Protein AF-A0A8T0DGK8-F1 (afdb_monomer_lite)

Structure (mmCIF, N/CA/C/O backbone):
data_AF-A0A8T0DGK8-F1
#
_entry.id   AF-A0A8T0DGK8-F1
#
loop_
_atom_site.group_PDB
_atom_site.id
_atom_site.type_symbol
_atom_site.label_atom_id
_atom_site.label_alt_id
_atom_site.label_comp_id
_atom_site.label_asym_id
_atom_site.label_entity_id
_atom_site.label_seq_id
_atom_site.pdbx_PDB_ins_code
_atom_site.Cartn_x
_atom_site.Cartn_y
_atom_sit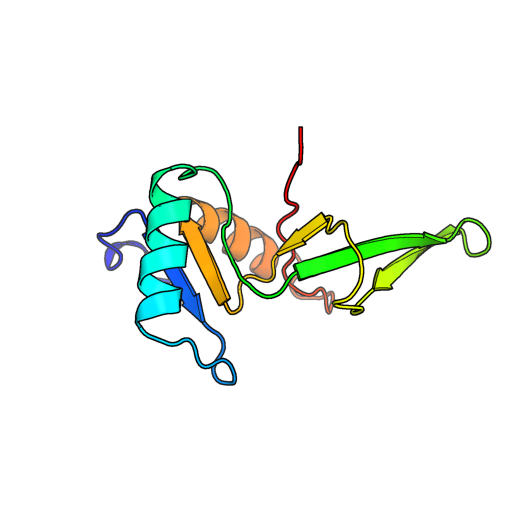e.Cartn_z
_atom_site.occupancy
_atom_site.B_iso_or_equiv
_atom_site.auth_seq_id
_atom_site.auth_comp_id
_atom_site.auth_asym_id
_atom_site.auth_atom_id
_atom_site.pdbx_PDB_model_num
ATOM 1 N N . MET A 1 1 ? -14.088 -10.473 -8.661 1.00 58.38 1 MET A N 1
ATOM 2 C CA . MET A 1 1 ? -13.837 -10.327 -7.207 1.00 58.38 1 MET A CA 1
ATOM 3 C C . MET A 1 1 ? -15.061 -9.695 -6.568 1.00 58.38 1 MET A C 1
ATOM 5 O O . MET A 1 1 ? -15.546 -8.735 -7.157 1.00 58.38 1 MET A O 1
ATOM 9 N N . PRO A 1 2 ? -15.559 -10.175 -5.415 1.00 77.12 2 PRO A N 1
ATOM 10 C CA . PRO A 1 2 ? -16.660 -9.514 -4.723 1.00 77.12 2 PRO A CA 1
ATOM 11 C C . PRO A 1 2 ? -16.118 -8.298 -3.955 1.00 77.12 2 PRO A C 1
ATOM 13 O O . PRO A 1 2 ? -15.822 -8.373 -2.766 1.00 77.12 2 PRO A O 1
ATOM 16 N N . LEU A 1 3 ? -15.949 -7.178 -4.665 1.00 75.25 3 LEU A N 1
ATOM 17 C CA . LEU A 1 3 ? -15.580 -5.875 -4.087 1.00 75.25 3 LEU A CA 1
ATOM 18 C C . LEU A 1 3 ? -16.547 -5.445 -2.971 1.00 75.25 3 LEU A C 1
ATOM 20 O O . LEU A 1 3 ? -16.150 -4.732 -2.056 1.00 75.25 3 LEU A O 1
ATOM 24 N N . ASP A 1 4 ? -17.781 -5.944 -3.019 1.00 83.44 4 ASP A N 1
ATOM 25 C CA . ASP A 1 4 ? -18.863 -5.642 -2.081 1.00 83.44 4 ASP A CA 1
ATOM 26 C C . ASP A 1 4 ? -18.589 -6.130 -0.649 1.00 83.44 4 ASP A C 1
ATOM 28 O O . ASP A 1 4 ? -19.163 -5.610 0.305 1.00 83.44 4 ASP A O 1
ATOM 32 N N . LEU A 1 5 ? -17.689 -7.107 -0.475 1.00 88.06 5 LEU A N 1
ATOM 33 C CA . LEU A 1 5 ? -17.276 -7.576 0.852 1.00 88.06 5 LEU A CA 1
ATOM 34 C C . LEU A 1 5 ? -16.296 -6.612 1.538 1.00 88.06 5 LEU A C 1
ATOM 36 O O . LEU A 1 5 ? -16.117 -6.678 2.754 1.00 88.06 5 LEU A O 1
ATOM 40 N N . ILE A 1 6 ? -15.658 -5.714 0.781 1.00 88.62 6 ILE A N 1
ATOM 41 C CA . ILE A 1 6 ? -14.667 -4.773 1.303 1.00 88.62 6 ILE A CA 1
ATOM 42 C C . ILE A 1 6 ? -15.383 -3.500 1.753 1.00 88.62 6 ILE A C 1
ATOM 44 O O . ILE A 1 6 ? -15.711 -2.612 0.963 1.00 88.62 6 ILE A O 1
ATOM 48 N N . GLN A 1 7 ? -15.613 -3.410 3.060 1.00 91.44 7 GLN A N 1
ATOM 49 C CA . GLN A 1 7 ? -16.316 -2.284 3.680 1.00 91.44 7 GLN A CA 1
ATOM 50 C C . GLN A 1 7 ? -15.391 -1.097 3.990 1.00 91.44 7 GLN A C 1
ATOM 52 O O . GLN A 1 7 ? -15.864 0.015 4.219 1.00 91.44 7 GLN A O 1
ATOM 57 N N . THR A 1 8 ? -14.075 -1.311 3.982 1.00 92.69 8 THR A N 1
ATOM 58 C CA . THR A 1 8 ? -13.071 -0.288 4.286 1.00 92.69 8 THR A CA 1
ATOM 59 C C . THR A 1 8 ? -12.638 0.474 3.037 1.00 92.69 8 THR A C 1
ATOM 61 O O . THR A 1 8 ? -12.620 -0.055 1.928 1.00 92.69 8 THR A O 1
ATOM 64 N N . GLU A 1 9 ? -12.254 1.739 3.209 1.00 92.38 9 GLU A N 1
ATOM 65 C CA . GLU A 1 9 ? -11.598 2.509 2.143 1.00 92.38 9 GLU A CA 1
ATOM 66 C C . GLU A 1 9 ? -10.161 2.039 1.909 1.00 92.38 9 GLU A C 1
ATOM 68 O O . GLU A 1 9 ? -9.712 1.979 0.766 1.00 92.38 9 GLU A O 1
ATOM 73 N N . ALA A 1 10 ? -9.458 1.709 2.994 1.00 92.31 10 ALA A N 1
ATOM 74 C CA . ALA A 1 10 ? -8.083 1.241 2.969 1.00 92.31 10 ALA A CA 1
ATOM 75 C C . ALA A 1 10 ? -8.026 -0.261 2.719 1.00 92.31 10 ALA A C 1
ATOM 77 O O . ALA A 1 10 ? -8.773 -1.028 3.334 1.00 92.31 10 ALA A O 1
ATOM 78 N N . ILE A 1 11 ? -7.084 -0.666 1.879 1.00 92.38 11 ILE A N 1
ATOM 79 C CA . ILE A 1 11 ? -6.764 -2.062 1.616 1.00 92.38 11 ILE A CA 1
ATOM 80 C C . ILE A 1 11 ? -5.271 -2.233 1.810 1.00 92.38 11 ILE A C 1
ATOM 82 O O . ILE A 1 11 ? -4.496 -1.507 1.196 1.00 92.38 11 ILE A O 1
ATOM 86 N N . LEU A 1 12 ? -4.890 -3.186 2.658 1.00 92.25 12 LEU A N 1
ATOM 87 C CA . LEU A 1 12 ? -3.524 -3.679 2.754 1.00 92.25 12 LEU A CA 1
ATOM 88 C C . LEU A 1 12 ? -3.405 -4.909 1.856 1.00 92.25 12 LEU A C 1
ATOM 90 O O . LEU A 1 12 ? -4.054 -5.921 2.111 1.00 92.25 12 LEU A O 1
ATOM 94 N N . SER A 1 13 ? -2.588 -4.806 0.815 1.00 90.50 13 SER A N 1
ATOM 95 C CA . SER A 1 13 ? -2.171 -5.949 0.009 1.00 90.50 13 SER A CA 1
ATOM 96 C C . SER A 1 13 ? -0.804 -6.417 0.491 1.00 90.50 13 SER A C 1
ATOM 98 O O . SER A 1 13 ? 0.100 -5.595 0.674 1.00 90.50 13 SER A O 1
ATOM 100 N N . LEU A 1 14 ? -0.683 -7.721 0.727 1.00 90.06 14 LEU A N 1
ATOM 101 C CA . LEU A 1 14 ? 0.510 -8.364 1.258 1.00 90.06 14 LEU A CA 1
ATOM 102 C C . LEU A 1 14 ? 0.735 -9.687 0.516 1.00 90.06 14 LEU A C 1
ATOM 104 O O . LEU A 1 14 ? -0.183 -10.507 0.460 1.00 90.06 14 LEU A O 1
ATOM 108 N N . ASP A 1 15 ? 1.923 -9.860 -0.056 1.00 88.44 15 ASP A N 1
ATOM 109 C CA . ASP A 1 15 ? 2.362 -11.107 -0.684 1.00 88.44 15 ASP A CA 1
ATOM 110 C C . ASP A 1 15 ? 2.610 -12.179 0.395 1.00 88.44 15 ASP A C 1
ATOM 112 O O . ASP A 1 15 ? 2.845 -11.871 1.566 1.00 88.44 15 ASP A O 1
ATOM 116 N N . ASP A 1 16 ? 2.538 -13.453 0.013 1.00 88.38 16 ASP A N 1
ATOM 117 C CA . ASP A 1 16 ? 2.622 -14.599 0.926 1.00 88.38 16 ASP A CA 1
ATOM 118 C C . ASP A 1 16 ? 4.016 -14.813 1.536 1.00 88.38 16 ASP A C 1
ATOM 120 O O . ASP A 1 16 ? 4.143 -15.460 2.578 1.00 88.38 16 ASP A O 1
ATOM 124 N N . ASP A 1 17 ? 5.052 -14.239 0.926 1.00 86.44 17 ASP A N 1
ATOM 125 C CA . ASP A 1 17 ? 6.437 -14.269 1.393 1.00 86.44 17 ASP A CA 1
ATOM 126 C C . ASP A 1 17 ? 6.859 -13.004 2.167 1.00 86.44 17 ASP A C 1
ATOM 128 O O . ASP A 1 17 ? 7.987 -12.931 2.668 1.00 86.44 17 ASP A O 1
ATOM 132 N N . VAL A 1 18 ? 5.963 -12.022 2.330 1.00 86.50 18 VAL A N 1
ATOM 133 C CA . VAL A 1 18 ? 6.246 -10.789 3.074 1.00 86.50 18 VAL A CA 1
ATOM 134 C C . VAL A 1 18 ? 5.669 -10.851 4.483 1.00 86.50 18 VAL A C 1
ATOM 136 O O . VAL A 1 18 ? 4.480 -11.061 4.701 1.00 86.50 18 VAL A O 1
ATOM 139 N N . THR A 1 19 ? 6.515 -10.567 5.474 1.00 89.50 19 THR A N 1
ATOM 140 C CA . THR A 1 19 ? 6.093 -10.390 6.870 1.00 89.50 19 THR A CA 1
ATOM 141 C C . THR A 1 19 ? 6.286 -8.937 7.295 1.00 89.50 19 THR A C 1
ATOM 143 O O . THR A 1 19 ? 7.399 -8.422 7.233 1.00 89.50 19 THR A O 1
ATOM 146 N N . LEU A 1 20 ? 5.211 -8.291 7.756 1.00 89.00 20 LEU A N 1
ATOM 147 C CA . LEU A 1 20 ? 5.249 -6.967 8.385 1.00 89.00 20 LEU A CA 1
ATOM 148 C C . LEU A 1 20 ? 4.950 -7.087 9.880 1.00 89.00 20 LEU A C 1
ATOM 150 O O . LEU A 1 20 ? 4.065 -7.837 10.296 1.00 89.00 20 LEU A O 1
ATOM 154 N N . THR A 1 21 ? 5.661 -6.317 10.696 1.00 92.88 21 THR A N 1
ATOM 155 C CA . THR A 1 21 ? 5.363 -6.184 12.125 1.00 92.88 21 THR A CA 1
ATOM 156 C C . THR A 1 21 ? 4.109 -5.333 12.349 1.00 92.88 21 THR A C 1
ATOM 158 O O . THR A 1 21 ? 3.746 -4.495 11.522 1.00 92.88 21 THR A O 1
ATOM 161 N N . VAL A 1 22 ? 3.456 -5.493 13.506 1.00 93.88 22 VAL A N 1
ATOM 162 C CA . VAL A 1 22 ? 2.279 -4.680 13.879 1.00 93.88 22 VAL A CA 1
ATOM 163 C C . VAL A 1 22 ? 2.601 -3.183 13.825 1.00 93.88 22 VAL A C 1
ATOM 165 O O . VAL A 1 22 ? 1.846 -2.410 13.245 1.00 93.88 22 VAL A O 1
ATOM 168 N N . THR A 1 23 ? 3.763 -2.782 14.347 1.00 94.06 23 THR A N 1
ATOM 169 C CA . THR A 1 23 ? 4.215 -1.384 14.333 1.00 94.06 23 THR A CA 1
ATOM 170 C C . THR A 1 23 ? 4.401 -0.844 12.916 1.00 94.06 23 THR A C 1
ATOM 172 O O . THR A 1 23 ? 4.093 0.319 12.651 1.00 94.06 23 THR A O 1
ATOM 175 N N . GLU A 1 24 ? 4.890 -1.667 11.986 1.00 91.31 24 GLU A N 1
ATOM 176 C CA . GLU A 1 24 ? 4.983 -1.275 10.581 1.00 91.31 24 GLU A CA 1
ATOM 177 C C . GLU A 1 24 ? 3.591 -1.065 9.995 1.00 91.31 24 GLU A C 1
ATOM 179 O O . GLU A 1 24 ? 3.330 0.014 9.472 1.00 91.31 24 GLU A O 1
ATOM 184 N N . ILE A 1 25 ? 2.678 -2.021 10.169 1.00 92.94 25 ILE A N 1
ATOM 185 C CA . ILE A 1 25 ? 1.294 -1.921 9.685 1.00 92.94 25 ILE A CA 1
ATOM 186 C C . ILE A 1 25 ? 0.621 -0.640 10.201 1.00 92.94 25 ILE A C 1
ATOM 188 O O . ILE A 1 25 ? 0.057 0.118 9.411 1.00 92.94 25 ILE A O 1
ATOM 192 N N . GLU A 1 26 ? 0.720 -0.352 11.500 1.00 93.94 26 GLU A N 1
ATOM 193 C CA . GLU A 1 26 ? 0.155 0.859 12.109 1.00 93.94 26 GLU A CA 1
ATOM 194 C C . GLU A 1 26 ? 0.750 2.138 11.511 1.00 93.94 26 GLU A C 1
ATOM 196 O O . GLU A 1 26 ? 0.019 3.074 11.166 1.00 93.94 26 GLU A O 1
ATOM 201 N N . LYS A 1 27 ? 2.076 2.173 11.339 1.00 91.12 27 LYS A N 1
ATOM 202 C CA . LYS A 1 27 ? 2.778 3.311 10.744 1.00 91.12 27 LYS A CA 1
ATOM 203 C C . LYS A 1 27 ? 2.376 3.516 9.284 1.00 91.12 27 LYS A C 1
ATOM 205 O O . LYS A 1 27 ? 2.056 4.640 8.899 1.00 91.12 27 LYS A O 1
ATOM 210 N N . GLY A 1 28 ? 2.365 2.451 8.483 1.00 90.62 28 GLY A N 1
ATOM 211 C CA . GLY A 1 28 ? 1.970 2.490 7.076 1.00 90.62 28 GLY A CA 1
ATOM 212 C C . GLY A 1 28 ? 0.527 2.961 6.910 1.00 90.62 28 GLY A C 1
ATOM 213 O O . GLY A 1 28 ? 0.257 3.856 6.109 1.00 90.62 28 GLY A O 1
ATOM 214 N N . PHE A 1 29 ? -0.383 2.455 7.745 1.00 93.12 29 PHE A N 1
ATOM 215 C CA . PHE A 1 29 ? -1.772 2.898 7.754 1.00 93.12 29 PHE A CA 1
ATOM 216 C C . PHE A 1 29 ? -1.916 4.367 8.171 1.00 93.12 29 PHE A C 1
ATOM 218 O O . PHE A 1 29 ? -2.706 5.098 7.574 1.00 93.12 29 PHE A O 1
ATOM 225 N N . SER A 1 30 ? -1.149 4.837 9.161 1.00 93.31 30 SER A N 1
ATOM 226 C CA . SER A 1 30 ? -1.165 6.250 9.558 1.00 93.31 30 SER A CA 1
ATOM 227 C C . SER A 1 30 ? -0.748 7.169 8.411 1.00 93.31 30 SER A C 1
ATOM 229 O O . SER A 1 30 ? -1.453 8.132 8.121 1.00 93.31 30 SER A O 1
ATOM 231 N N . VAL A 1 31 ? 0.336 6.828 7.710 1.00 91.56 31 VAL A N 1
ATOM 232 C CA . VAL A 1 31 ? 0.807 7.583 6.537 1.00 91.56 31 VAL A CA 1
ATOM 233 C C . VAL A 1 31 ? -0.219 7.538 5.402 1.00 91.56 31 VAL A C 1
ATOM 235 O O . VAL A 1 31 ? -0.476 8.557 4.758 1.00 91.56 31 VAL A O 1
ATOM 238 N N . TRP A 1 32 ? -0.849 6.382 5.170 1.00 93.12 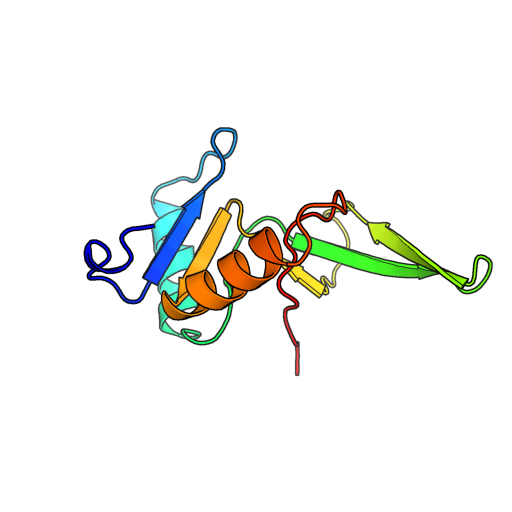32 TRP A N 1
ATOM 239 C CA . TRP A 1 32 ? -1.910 6.252 4.171 1.00 93.12 32 TRP A CA 1
ATOM 240 C C . TRP A 1 32 ? -3.132 7.116 4.501 1.00 93.12 32 TRP A C 1
ATOM 242 O O . TRP A 1 32 ? -3.675 7.761 3.609 1.00 93.12 32 TRP A O 1
ATOM 252 N N . LYS A 1 33 ? -3.544 7.216 5.773 1.00 92.81 33 LYS A N 1
ATOM 253 C CA . LYS A 1 33 ? -4.672 8.078 6.175 1.00 92.81 33 LYS A CA 1
ATOM 254 C C . LYS A 1 33 ? -4.454 9.549 5.819 1.00 92.81 33 LYS A C 1
ATOM 256 O O . LYS A 1 33 ? -5.435 10.235 5.535 1.00 92.81 33 LYS A O 1
ATOM 261 N N . GLU A 1 34 ? -3.206 10.011 5.841 1.00 92.25 34 GLU A N 1
ATOM 262 C CA . GLU A 1 34 ? -2.805 11.370 5.451 1.00 92.25 34 GLU A CA 1
ATOM 263 C C . GLU A 1 34 ? -2.684 11.536 3.925 1.00 92.25 34 GLU A C 1
ATOM 265 O O . GLU A 1 34 ? -2.719 12.651 3.417 1.00 92.25 34 GLU A O 1
ATOM 270 N N . ASN A 1 35 ? -2.579 10.429 3.182 1.00 89.44 35 ASN A N 1
ATOM 271 C CA . ASN A 1 35 ? -2.321 10.391 1.743 1.00 89.44 35 ASN A CA 1
ATOM 272 C C . ASN A 1 35 ? -3.270 9.413 1.024 1.00 89.44 35 ASN A C 1
ATOM 274 O O . ASN A 1 35 ? -2.820 8.585 0.236 1.00 89.44 35 ASN A O 1
ATOM 278 N N . ARG A 1 36 ? -4.583 9.486 1.291 1.00 88.75 36 ARG A N 1
ATOM 279 C CA . ARG A 1 36 ? -5.566 8.453 0.882 1.00 88.75 36 ARG A CA 1
ATOM 280 C C . ARG A 1 36 ? -5.623 8.170 -0.620 1.00 88.75 36 ARG A C 1
ATOM 282 O O . ARG A 1 36 ? -5.975 7.063 -1.018 1.00 88.75 36 ARG A O 1
ATOM 289 N N . GLU A 1 37 ? -5.280 9.156 -1.443 1.00 85.38 37 GLU A N 1
ATOM 290 C CA . GLU A 1 37 ? -5.253 9.045 -2.908 1.00 85.38 37 GLU A CA 1
ATOM 291 C C . GLU A 1 37 ? -3.973 8.386 -3.444 1.00 85.38 37 GLU A C 1
ATOM 293 O O . GLU A 1 37 ? -3.889 8.049 -4.623 1.00 85.38 37 GLU A O 1
ATOM 298 N N . ARG A 1 38 ? -2.962 8.202 -2.590 1.00 83.94 38 ARG A N 1
ATOM 299 C CA . ARG A 1 38 ? -1.653 7.664 -2.957 1.00 83.94 38 ARG A CA 1
ATOM 300 C C . ARG A 1 38 ? -1.503 6.231 -2.466 1.00 83.94 38 ARG A C 1
ATOM 302 O O . ARG A 1 38 ? -2.115 5.800 -1.489 1.00 83.94 38 ARG A O 1
ATOM 309 N N . LEU A 1 39 ? -0.633 5.501 -3.149 1.00 86.12 39 LEU A N 1
ATOM 310 C CA . LEU A 1 39 ? -0.186 4.194 -2.703 1.00 86.12 39 LEU A CA 1
ATOM 311 C C . LEU A 1 39 ? 0.959 4.365 -1.697 1.00 86.12 39 LEU A C 1
ATOM 313 O O . LEU A 1 39 ? 1.895 5.128 -1.939 1.00 86.12 39 LEU A O 1
ATOM 317 N N . VAL A 1 40 ? 0.874 3.669 -0.565 1.00 88.06 40 VAL A N 1
ATOM 318 C CA . VAL A 1 40 ? 1.847 3.742 0.532 1.00 88.06 40 VAL A CA 1
ATOM 319 C C . VAL A 1 40 ? 2.330 2.334 0.841 1.00 88.06 40 VAL A C 1
ATOM 321 O O . VAL A 1 40 ? 1.545 1.508 1.282 1.00 88.06 40 VAL A O 1
ATOM 324 N N . GLY A 1 41 ? 3.609 2.039 0.638 1.00 85.69 41 GLY A N 1
ATOM 325 C CA . GLY A 1 41 ? 4.146 0.694 0.855 1.00 85.69 41 GLY A CA 1
ATOM 326 C C . GLY A 1 41 ? 5.657 0.681 1.023 1.00 85.69 41 GLY A C 1
ATOM 327 O O . GLY A 1 41 ? 6.305 1.725 0.972 1.00 85.69 41 GLY A O 1
ATOM 328 N N . TYR A 1 42 ? 6.203 -0.509 1.252 1.00 80.38 42 TYR A N 1
ATOM 329 C CA . TYR A 1 42 ? 7.610 -0.699 1.627 1.00 80.38 42 TYR A CA 1
ATOM 330 C C . TYR A 1 42 ? 8.531 -1.031 0.452 1.00 80.38 42 TYR A C 1
ATOM 332 O O . TYR A 1 42 ? 9.610 -0.439 0.360 1.00 80.38 42 TYR A O 1
ATOM 340 N N . PRO A 1 43 ? 8.174 -1.956 -0.460 1.00 79.12 43 PRO A N 1
ATOM 341 C CA . PRO A 1 43 ? 9.092 -2.368 -1.503 1.00 79.12 43 PRO A CA 1
ATOM 342 C C . PRO A 1 43 ? 9.119 -1.301 -2.596 1.00 79.12 43 PRO A C 1
ATOM 344 O O . PRO A 1 43 ? 8.261 -1.252 -3.477 1.00 79.12 43 PRO A O 1
ATOM 347 N N . GLN A 1 44 ? 10.130 -0.442 -2.526 1.00 75.00 44 GLN A N 1
ATOM 348 C CA . GLN A 1 44 ? 10.405 0.558 -3.547 1.00 75.00 44 GLN A CA 1
ATOM 349 C C . GLN A 1 44 ? 11.165 -0.053 -4.725 1.00 75.00 44 GLN A C 1
ATOM 351 O O . GLN A 1 44 ? 12.014 -0.938 -4.551 1.00 75.00 44 GLN A O 1
ATOM 356 N N . ARG A 1 45 ? 10.859 0.415 -5.933 1.00 73.19 45 ARG A N 1
ATOM 357 C CA . ARG A 1 45 ? 11.573 0.055 -7.161 1.00 73.19 45 ARG A CA 1
ATOM 358 C C . ARG A 1 45 ? 11.774 1.286 -8.030 1.00 73.19 45 ARG A C 1
ATOM 360 O O . ARG A 1 45 ? 11.064 2.285 -7.885 1.00 73.19 45 ARG A O 1
ATOM 367 N N . ASP A 1 46 ? 12.745 1.204 -8.930 1.00 74.62 46 ASP A N 1
ATOM 368 C CA . ASP A 1 46 ? 13.042 2.297 -9.846 1.00 74.62 46 ASP A CA 1
ATOM 369 C C . ASP A 1 46 ? 13.210 1.806 -11.286 1.00 74.62 46 ASP A C 1
ATOM 371 O O . ASP A 1 46 ? 13.608 0.663 -11.527 1.00 74.62 46 ASP A O 1
ATOM 375 N N . PHE A 1 47 ? 12.895 2.679 -12.236 1.00 73.31 47 PHE A N 1
ATOM 376 C CA . PHE A 1 47 ? 13.182 2.485 -13.651 1.00 73.31 47 PHE A CA 1
ATOM 377 C C . PHE A 1 47 ? 14.149 3.570 -14.101 1.00 73.31 47 PHE A C 1
ATOM 379 O O . PHE A 1 47 ? 13.881 4.759 -13.952 1.00 73.31 47 PHE A O 1
ATOM 386 N N . GLU A 1 48 ? 15.260 3.160 -14.703 1.00 72.62 48 GLU A N 1
ATOM 387 C CA . GLU A 1 48 ? 16.208 4.087 -15.309 1.00 72.62 48 GLU A CA 1
ATOM 388 C C . GLU A 1 48 ? 16.193 3.908 -16.823 1.00 72.62 48 GLU A C 1
ATOM 390 O O . GLU A 1 48 ? 16.337 2.794 -17.336 1.00 72.62 48 GLU A O 1
ATOM 395 N N . PHE A 1 49 ? 16.029 5.012 -17.547 1.00 77.25 49 PHE A N 1
ATOM 396 C CA . PHE A 1 49 ? 16.205 5.008 -18.991 1.00 77.25 49 PHE A CA 1
ATOM 397 C C . PHE A 1 49 ? 17.687 4.844 -19.317 1.00 77.25 49 PHE A C 1
ATOM 399 O O . PHE A 1 49 ? 18.513 5.630 -18.853 1.00 77.25 49 PHE A O 1
ATOM 406 N N . ARG A 1 50 ? 18.032 3.850 -20.139 1.00 76.50 50 ARG A N 1
ATOM 407 C CA . ARG A 1 50 ? 19.398 3.629 -20.618 1.00 76.50 50 ARG A CA 1
ATOM 408 C C . ARG A 1 50 ? 19.547 4.237 -22.013 1.00 76.50 50 ARG A C 1
ATOM 410 O O . ARG A 1 50 ? 19.081 3.649 -22.991 1.00 76.50 50 ARG A O 1
ATOM 417 N N . PRO A 1 51 ? 20.245 5.380 -22.160 1.00 75.81 51 PRO A N 1
ATOM 418 C CA . PRO A 1 51 ? 20.322 6.076 -23.444 1.00 75.81 51 PRO A CA 1
ATOM 419 C C . PRO A 1 51 ? 21.025 5.259 -24.533 1.00 75.81 51 PRO A C 1
ATOM 421 O O . PRO A 1 51 ? 20.698 5.397 -25.709 1.00 75.81 51 PRO A O 1
ATOM 424 N N . GLY A 1 52 ? 21.974 4.397 -24.145 1.00 83.50 52 GLY A N 1
ATOM 425 C CA . GLY A 1 52 ? 22.746 3.575 -25.080 1.00 83.50 52 GLY A CA 1
ATOM 426 C C . GLY A 1 52 ? 21.914 2.500 -25.783 1.00 83.50 52 GLY A C 1
ATOM 427 O O . GLY A 1 52 ? 22.056 2.306 -26.986 1.00 83.50 52 GLY A O 1
ATOM 428 N N . SER A 1 53 ? 21.021 1.834 -25.055 1.00 81.75 53 SER A N 1
ATOM 429 C CA . SER A 1 53 ? 20.146 0.772 -25.570 1.00 81.75 53 SER A CA 1
ATOM 430 C C . SER A 1 53 ? 18.747 1.269 -25.953 1.00 81.75 53 SER A C 1
ATOM 432 O O . SER A 1 53 ? 17.975 0.505 -26.524 1.00 81.75 53 SER A O 1
ATOM 434 N N . LYS A 1 54 ? 18.432 2.549 -25.690 1.00 81.94 54 LYS A N 1
ATOM 435 C CA . LYS A 1 54 ? 17.107 3.166 -25.895 1.00 81.94 54 LYS A CA 1
ATOM 436 C C . LYS A 1 54 ? 15.969 2.364 -25.252 1.00 81.94 54 LYS A C 1
ATOM 438 O O . LYS A 1 54 ? 14.871 2.285 -25.798 1.00 81.94 54 LYS A O 1
ATOM 443 N N . ASP A 1 55 ? 16.237 1.785 -24.089 1.00 79.50 55 ASP A N 1
ATOM 444 C CA . ASP A 1 55 ? 15.295 0.971 -23.331 1.00 79.50 55 ASP A CA 1
ATOM 445 C C . ASP A 1 55 ? 15.248 1.398 -21.857 1.00 79.50 55 ASP A C 1
ATOM 447 O O . ASP A 1 55 ? 16.077 2.177 -21.377 1.00 79.50 55 ASP A O 1
ATOM 451 N N . TRP A 1 56 ? 14.242 0.906 -21.138 1.00 77.88 56 TRP A N 1
ATOM 452 C CA . TRP A 1 56 ? 14.096 1.115 -19.700 1.00 77.88 56 TRP A CA 1
ATOM 453 C C . TRP A 1 56 ? 14.614 -0.110 -18.955 1.00 77.88 56 TRP A C 1
ATOM 455 O O . TRP A 1 56 ? 14.233 -1.238 -19.263 1.00 77.88 56 TRP A O 1
ATOM 465 N N . ALA A 1 57 ? 15.477 0.103 -17.966 1.00 73.25 57 ALA A N 1
ATOM 466 C CA . ALA A 1 57 ? 15.986 -0.963 -17.117 1.00 73.25 57 ALA A CA 1
ATOM 467 C C . ALA A 1 57 ? 15.296 -0.944 -15.755 1.00 73.25 57 ALA A C 1
ATOM 469 O O . ALA A 1 57 ? 15.265 0.084 -15.076 1.00 73.25 57 ALA A O 1
ATOM 470 N N . TYR A 1 58 ? 14.789 -2.105 -15.344 1.00 69.50 58 TYR A N 1
ATOM 471 C CA . TYR A 1 58 ? 14.281 -2.317 -13.995 1.00 69.50 58 TYR A CA 1
ATOM 472 C C . TYR A 1 58 ? 15.447 -2.371 -13.005 1.00 69.50 58 TYR A C 1
ATOM 474 O O . TYR A 1 58 ? 16.323 -3.233 -13.115 1.00 69.50 58 TYR A O 1
ATOM 482 N N . LYS A 1 59 ? 15.461 -1.458 -12.030 1.00 69.12 59 LYS A N 1
ATOM 483 C CA . LYS A 1 59 ? 16.428 -1.461 -10.932 1.00 69.12 59 LYS A CA 1
ATOM 484 C C . LYS A 1 59 ? 15.784 -1.992 -9.658 1.00 69.12 59 LYS A C 1
ATOM 486 O O . LYS A 1 59 ? 14.781 -1.478 -9.164 1.00 69.12 59 LYS A O 1
ATOM 491 N N . THR A 1 60 ? 16.432 -3.001 -9.088 1.00 65.31 60 THR A N 1
ATOM 492 C CA . THR A 1 60 ? 16.086 -3.596 -7.791 1.00 65.31 60 THR A CA 1
ATOM 493 C C . THR A 1 60 ? 16.892 -3.018 -6.631 1.00 65.31 60 THR A C 1
ATOM 495 O O . THR A 1 60 ? 16.686 -3.438 -5.495 1.00 65.31 60 THR A O 1
ATOM 498 N N . ASP A 1 61 ? 17.829 -2.099 -6.892 1.00 63.22 61 ASP A N 1
ATOM 499 C CA . ASP A 1 61 ? 18.752 -1.620 -5.864 1.00 63.22 61 ASP A CA 1
ATOM 500 C C . ASP A 1 61 ? 18.022 -0.768 -4.816 1.00 63.22 61 ASP A C 1
ATOM 502 O O . ASP A 1 61 ? 17.598 0.363 -5.066 1.00 63.22 61 ASP A O 1
ATOM 506 N N . SER A 1 62 ? 17.911 -1.325 -3.612 1.00 56.31 62 SER A N 1
ATOM 507 C CA . SER A 1 62 ? 17.301 -0.700 -2.440 1.00 56.31 62 SER A CA 1
ATOM 508 C C . SER A 1 62 ? 18.082 0.510 -1.915 1.00 56.31 62 SER A C 1
ATOM 510 O O . SER A 1 62 ? 17.571 1.223 -1.053 1.00 56.31 62 SER A O 1
ATOM 512 N N . ARG A 1 63 ? 19.294 0.770 -2.430 1.00 53.97 63 ARG A N 1
ATOM 513 C CA . ARG A 1 63 ? 20.173 1.879 -2.015 1.00 53.97 63 ARG A CA 1
ATOM 514 C C . ARG A 1 63 ? 19.950 3.180 -2.788 1.00 53.97 63 ARG A C 1
ATOM 516 O O . ARG A 1 63 ? 20.560 4.195 -2.442 1.00 53.97 63 ARG A O 1
ATOM 523 N N . SER A 1 64 ? 19.112 3.177 -3.825 1.00 56.28 64 SER A N 1
ATOM 524 C CA . SER A 1 64 ? 18.798 4.398 -4.571 1.00 56.28 64 SER A CA 1
ATOM 525 C C . SER A 1 64 ? 18.022 5.382 -3.680 1.00 56.28 64 SER A C 1
ATOM 527 O O . SER A 1 64 ? 17.061 5.006 -3.011 1.00 56.28 64 SER A O 1
ATOM 529 N N . LYS A 1 65 ? 18.442 6.656 -3.639 1.00 57.81 65 LYS A N 1
ATOM 530 C CA . LYS A 1 65 ? 17.779 7.707 -2.831 1.00 57.81 65 LYS A CA 1
ATOM 531 C C . LYS A 1 65 ? 16.431 8.152 -3.412 1.00 57.81 65 LYS A C 1
ATOM 533 O O . LYS A 1 65 ? 15.677 8.860 -2.744 1.00 57.81 65 LYS A O 1
ATOM 538 N N . SER A 1 66 ? 16.149 7.774 -4.653 1.00 63.06 6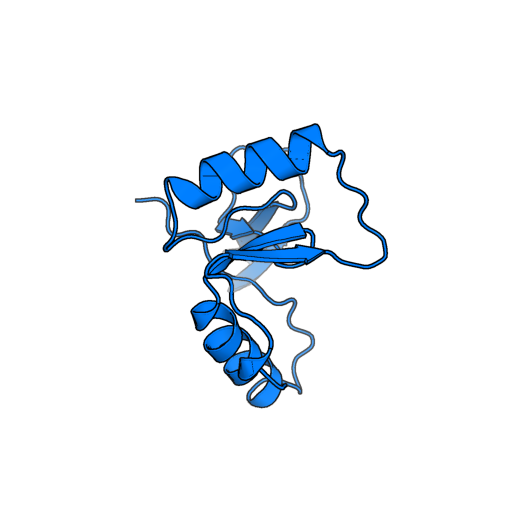6 SER A N 1
ATOM 539 C CA . SER A 1 66 ? 14.903 8.036 -5.363 1.00 63.06 66 SER A CA 1
ATOM 540 C C . SER A 1 66 ? 14.290 6.725 -5.833 1.00 63.06 66 SER A C 1
ATOM 542 O O . SER A 1 66 ? 15.003 5.794 -6.197 1.00 63.06 66 SER A O 1
ATOM 544 N N . TYR A 1 67 ? 12.965 6.682 -5.830 1.00 70.25 67 TYR A N 1
ATOM 545 C CA . TYR A 1 67 ? 12.174 5.606 -6.399 1.00 70.25 67 TYR A CA 1
ATOM 546 C C . TYR A 1 67 ? 11.020 6.222 -7.183 1.00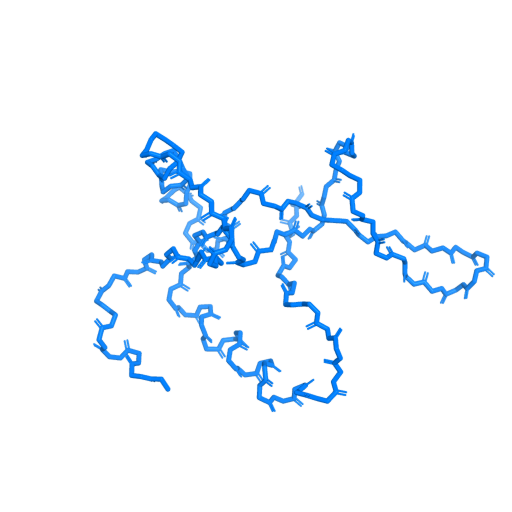 70.25 67 TYR A C 1
ATOM 548 O O . TYR A 1 67 ? 10.531 7.302 -6.841 1.00 70.25 67 TYR A O 1
ATOM 556 N N . SER A 1 68 ? 10.592 5.528 -8.229 1.00 69.69 68 SER A N 1
ATOM 557 C CA . SER A 1 68 ? 9.442 5.905 -9.055 1.00 69.69 68 SER A CA 1
ATOM 558 C C . SER A 1 68 ? 8.238 4.991 -8.814 1.00 69.69 68 SER A C 1
ATOM 560 O O . SER A 1 68 ? 7.141 5.278 -9.293 1.00 69.69 68 SER A O 1
ATOM 562 N N . MET A 1 69 ? 8.421 3.908 -8.049 1.00 73.38 69 MET A N 1
ATOM 563 C CA . MET A 1 69 ? 7.436 2.841 -7.898 1.00 73.38 69 MET A CA 1
ATOM 564 C C . MET A 1 69 ? 7.395 2.273 -6.487 1.00 73.38 69 MET A C 1
ATOM 566 O O . MET A 1 69 ? 8.429 2.138 -5.828 1.00 73.38 69 MET A O 1
ATOM 570 N N . ILE A 1 70 ? 6.206 1.834 -6.088 1.00 78.31 70 ILE A N 1
ATOM 571 C CA . ILE A 1 70 ? 5.999 0.978 -4.923 1.00 78.31 70 ILE A CA 1
ATOM 572 C C . ILE A 1 70 ? 5.257 -0.277 -5.385 1.00 78.31 70 ILE A C 1
ATOM 574 O O . ILE A 1 70 ? 4.259 -0.184 -6.103 1.00 78.31 70 ILE A O 1
ATOM 578 N N . LEU A 1 71 ? 5.747 -1.450 -4.983 1.00 79.62 71 LEU A N 1
ATOM 579 C CA . LEU A 1 71 ? 5.092 -2.720 -5.291 1.00 79.62 71 LEU A CA 1
ATOM 580 C C . LEU A 1 71 ? 3.860 -2.917 -4.406 1.00 79.62 71 LEU A C 1
ATOM 582 O O . LEU A 1 71 ? 3.898 -2.691 -3.195 1.00 79.62 71 LEU A O 1
ATOM 586 N N . THR A 1 72 ? 2.775 -3.399 -5.009 1.00 82.06 72 THR A N 1
ATOM 587 C CA . THR A 1 72 ? 1.506 -3.672 -4.317 1.00 82.06 72 THR A CA 1
ATOM 588 C C . THR A 1 72 ? 1.583 -4.850 -3.343 1.00 82.06 72 THR A C 1
ATOM 590 O O . THR A 1 72 ? 0.664 -5.027 -2.554 1.00 82.06 72 THR A O 1
ATOM 593 N N . GLY A 1 73 ? 2.665 -5.634 -3.367 1.00 83.31 73 GLY A N 1
ATOM 594 C CA . GLY A 1 73 ? 2.877 -6.805 -2.510 1.00 83.31 73 GLY A CA 1
ATOM 595 C C . GLY A 1 73 ? 3.149 -6.513 -1.032 1.00 83.31 73 GLY A C 1
ATOM 596 O O . GLY A 1 73 ? 3.274 -7.428 -0.233 1.00 83.31 73 GLY A O 1
ATOM 597 N N . ALA A 1 74 ? 3.255 -5.241 -0.646 1.00 89.12 74 ALA A N 1
ATOM 598 C CA . ALA A 1 74 ? 3.253 -4.812 0.753 1.00 89.12 74 ALA A CA 1
ATOM 599 C C . ALA A 1 74 ? 2.890 -3.324 0.825 1.00 89.12 74 ALA A C 1
ATOM 601 O O . ALA A 1 74 ? 3.740 -2.467 1.099 1.00 89.12 74 ALA A O 1
ATOM 602 N N . ALA A 1 75 ? 1.637 -3.010 0.488 1.00 91.12 75 ALA A N 1
ATOM 603 C CA . ALA A 1 75 ? 1.177 -1.634 0.355 1.00 91.12 75 ALA A CA 1
ATOM 604 C C . ALA A 1 75 ? -0.288 -1.423 0.753 1.00 91.12 75 ALA A C 1
ATOM 606 O O . ALA A 1 75 ? -1.155 -2.267 0.527 1.00 91.12 75 ALA A O 1
ATOM 607 N N . PHE A 1 76 ? -0.546 -0.228 1.278 1.00 91.50 76 PHE A N 1
ATOM 608 C CA . PHE A 1 76 ? -1.853 0.366 1.486 1.00 91.50 76 PHE A CA 1
ATOM 609 C C . PHE A 1 76 ? -2.280 1.197 0.276 1.00 91.50 76 PHE A C 1
ATOM 611 O O . PHE A 1 76 ? -1.518 2.026 -0.232 1.00 91.50 76 PHE A O 1
ATOM 618 N N . PHE A 1 77 ? -3.525 1.022 -0.152 1.00 91.94 77 PHE A N 1
ATOM 619 C CA . PHE A 1 77 ? -4.148 1.843 -1.187 1.00 91.94 77 PHE A CA 1
ATOM 620 C C . PHE A 1 77 ? -5.663 1.934 -0.997 1.00 91.94 77 PHE A C 1
ATOM 622 O O . PHE A 1 77 ? -6.269 1.181 -0.232 1.00 91.94 77 PHE A O 1
ATOM 629 N N . HIS A 1 78 ? -6.279 2.878 -1.708 1.00 91.81 78 HIS A N 1
ATOM 630 C CA . HIS A 1 78 ? -7.725 3.046 -1.708 1.00 91.81 78 HIS A CA 1
ATOM 631 C C . HIS A 1 78 ? -8.422 1.922 -2.486 1.00 91.81 78 HIS A C 1
ATOM 633 O O . HIS A 1 78 ? -7.954 1.510 -3.546 1.00 91.81 78 HIS A O 1
ATOM 639 N N . LYS A 1 79 ? -9.597 1.473 -2.035 1.00 89.19 79 LYS A N 1
ATOM 640 C CA . LYS A 1 79 ? -10.357 0.394 -2.691 1.00 89.19 79 LYS A CA 1
ATOM 641 C C . LYS A 1 79 ? -10.638 0.618 -4.179 1.00 89.19 79 LYS A C 1
ATOM 643 O O . LYS A 1 79 ? -10.663 -0.338 -4.948 1.00 89.19 79 LYS A O 1
ATOM 648 N N . ALA A 1 80 ? -10.795 1.874 -4.605 1.00 88.12 80 ALA A N 1
ATOM 649 C CA . ALA A 1 80 ? -10.990 2.217 -6.017 1.00 88.12 80 ALA A CA 1
ATOM 650 C C . ALA A 1 80 ? -9.795 1.798 -6.895 1.00 88.12 80 ALA A C 1
ATOM 652 O O . ALA A 1 80 ? -9.980 1.437 -8.056 1.00 88.12 80 ALA A O 1
ATOM 653 N N . THR A 1 81 ? -8.585 1.762 -6.329 1.00 86.31 81 THR A N 1
ATOM 654 C CA . THR A 1 81 ? -7.366 1.320 -7.014 1.00 86.31 81 THR A CA 1
ATOM 655 C C . THR A 1 81 ? -7.442 -0.151 -7.430 1.00 86.31 81 THR A C 1
ATOM 657 O O . THR A 1 81 ? -6.850 -0.511 -8.443 1.00 86.31 81 THR A O 1
ATOM 660 N N . ILE A 1 82 ? -8.236 -0.995 -6.749 1.00 85.19 82 ILE A N 1
ATOM 661 C CA . ILE A 1 82 ? -8.458 -2.388 -7.182 1.00 85.19 82 ILE A CA 1
ATOM 662 C C . ILE A 1 82 ? -9.046 -2.445 -8.584 1.00 85.19 82 ILE A C 1
ATOM 664 O O . ILE A 1 82 ? -8.659 -3.312 -9.358 1.00 85.19 82 ILE A O 1
ATOM 668 N N . ILE A 1 83 ? -9.973 -1.551 -8.927 1.00 82.75 83 ILE A N 1
ATOM 669 C CA . ILE A 1 83 ? -10.617 -1.566 -10.245 1.00 82.75 83 ILE A CA 1
ATOM 670 C C . ILE A 1 83 ? -9.573 -1.296 -11.326 1.00 82.75 83 ILE A C 1
ATOM 672 O O . ILE A 1 83 ? -9.551 -1.981 -12.346 1.00 82.75 83 ILE A O 1
ATOM 676 N N . VAL A 1 84 ? -8.675 -0.343 -11.067 1.00 81.38 84 VAL A N 1
ATOM 677 C CA . VAL A 1 84 ? -7.565 -0.012 -11.961 1.00 81.38 84 VAL A CA 1
ATOM 678 C C . VAL A 1 84 ? -6.623 -1.208 -12.083 1.00 81.38 84 VAL A C 1
ATOM 680 O O . VAL A 1 84 ? -6.414 -1.693 -13.189 1.00 81.38 84 VAL A O 1
ATOM 683 N N . ILE A 1 85 ? -6.140 -1.759 -10.964 1.00 78.19 85 ILE A N 1
ATOM 684 C CA . ILE A 1 85 ? -5.264 -2.943 -10.960 1.00 78.19 85 ILE A CA 1
ATOM 685 C C . ILE A 1 85 ? -5.926 -4.102 -11.716 1.00 78.19 85 ILE A C 1
ATOM 687 O O . ILE A 1 85 ? -5.315 -4.689 -12.600 1.00 78.19 85 ILE A O 1
ATOM 691 N N . HIS A 1 86 ? -7.193 -4.400 -11.434 1.00 79.12 86 HIS A N 1
ATOM 692 C CA . HIS A 1 86 ? -7.931 -5.480 -12.081 1.00 79.12 86 HIS A CA 1
ATOM 693 C C . HIS A 1 86 ? -8.107 -5.248 -13.586 1.00 79.12 86 HIS A C 1
ATOM 695 O O . HIS A 1 86 ? -7.929 -6.182 -14.369 1.00 79.12 86 HIS A O 1
ATOM 701 N N . MET A 1 87 ? -8.409 -4.016 -14.010 1.00 76.88 87 MET A N 1
ATOM 702 C CA . MET A 1 87 ? -8.474 -3.649 -15.426 1.00 76.88 87 MET A CA 1
ATOM 703 C C . MET A 1 87 ? -7.125 -3.898 -16.109 1.00 76.88 87 MET A C 1
ATOM 705 O O . MET A 1 87 ? -7.093 -4.535 -17.160 1.00 76.88 87 MET A O 1
ATOM 709 N N . PHE A 1 88 ? -6.017 -3.483 -15.489 1.00 71.62 88 PHE A N 1
ATOM 710 C CA . PHE A 1 88 ? -4.674 -3.729 -16.015 1.00 71.62 88 PHE A CA 1
ATOM 711 C C . PHE A 1 88 ? -4.348 -5.227 -16.094 1.00 71.62 88 PHE A C 1
ATOM 713 O O . PHE A 1 88 ? -3.968 -5.699 -17.162 1.00 71.62 88 PHE A O 1
ATOM 720 N N . VAL A 1 89 ? -4.575 -6.003 -15.024 1.00 70.31 89 VAL A N 1
ATOM 721 C CA . VAL A 1 89 ? -4.351 -7.466 -15.004 1.00 70.31 89 VAL A CA 1
ATOM 722 C C . VAL A 1 89 ? -5.112 -8.155 -16.136 1.00 70.31 89 VAL A C 1
ATOM 724 O O . VAL A 1 89 ? -4.593 -9.058 -16.787 1.00 70.31 89 VAL A O 1
ATOM 727 N N . THR A 1 90 ? -6.362 -7.751 -16.360 1.00 69.50 90 THR A N 1
ATOM 728 C CA . THR A 1 90 ? -7.247 -8.414 -17.323 1.00 69.50 90 THR A CA 1
ATOM 729 C C . THR A 1 90 ? -6.906 -8.020 -18.759 1.00 69.50 90 THR A C 1
ATOM 731 O O . THR A 1 90 ? -6.942 -8.870 -19.645 1.00 69.50 90 THR A O 1
ATOM 734 N N . CYS A 1 91 ? -6.537 -6.757 -18.990 1.00 66.38 91 CYS A N 1
ATOM 735 C CA . CYS A 1 91 ? -6.228 -6.233 -20.321 1.00 66.38 91 CYS A CA 1
ATOM 736 C C . CYS A 1 91 ? -4.801 -6.586 -20.786 1.00 66.38 91 CYS A C 1
ATOM 738 O O . CYS A 1 91 ? -4.580 -6.818 -21.971 1.00 66.38 91 CYS A O 1
ATOM 740 N N . PHE A 1 92 ? -3.840 -6.695 -19.859 1.00 60.75 92 PHE A N 1
ATOM 741 C CA . PHE A 1 92 ? -2.412 -6.884 -20.160 1.00 60.75 92 PHE A CA 1
ATOM 742 C C . PHE A 1 92 ? -1.856 -8.256 -19.748 1.00 60.75 92 PHE A C 1
ATOM 744 O O . PHE A 1 92 ? -0.646 -8.460 -19.734 1.00 60.75 92 PHE A O 1
ATOM 751 N N . ARG A 1 93 ? -2.730 -9.238 -19.487 1.00 52.75 93 ARG A N 1
ATOM 752 C CA . ARG A 1 93 ? -2.412 -10.591 -18.978 1.00 52.75 93 ARG A CA 1
ATOM 753 C C . ARG A 1 93 ? -1.369 -11.405 -19.776 1.00 52.75 93 ARG A C 1
ATOM 755 O O . ARG A 1 93 ? -0.961 -12.462 -19.311 1.00 52.75 93 ARG A O 1
ATOM 762 N N . ASN A 1 94 ? -0.959 -10.941 -20.959 1.00 46.25 94 ASN A N 1
ATOM 763 C CA . ASN A 1 94 ? 0.029 -11.587 -21.831 1.00 46.25 94 ASN A CA 1
ATOM 764 C C . ASN A 1 94 ? 1.433 -10.958 -21.791 1.00 46.25 94 ASN A C 1
ATOM 766 O O . ASN A 1 94 ? 2.305 -11.402 -22.536 1.00 46.25 94 ASN A O 1
ATOM 770 N N . GLN A 1 95 ? 1.686 -9.954 -20.950 1.00 43.53 95 GLN A N 1
ATOM 771 C CA . GLN A 1 95 ? 3.048 -9.498 -20.680 1.00 43.53 95 GLN A CA 1
ATOM 772 C C . GLN A 1 95 ? 3.378 -9.778 -19.216 1.00 43.53 95 GLN A C 1
ATOM 774 O O . GLN A 1 95 ? 2.568 -9.514 -18.332 1.00 43.53 95 GLN A O 1
ATOM 779 N N . HIS A 1 96 ? 4.544 -10.378 -18.967 1.00 37.91 96 HIS A N 1
ATOM 780 C CA . HIS A 1 96 ? 5.101 -10.627 -17.634 1.00 37.91 96 HIS A CA 1
ATOM 781 C C . HIS A 1 96 ? 5.483 -9.300 -16.951 1.00 37.91 96 HIS A C 1
ATOM 783 O O . HIS A 1 96 ? 6.639 -9.082 -16.596 1.00 37.91 96 HIS A O 1
ATOM 789 N N . GLU A 1 97 ? 4.535 -8.379 -16.813 1.00 41.62 97 GLU A N 1
ATOM 790 C CA . GLU A 1 97 ? 4.761 -7.078 -16.211 1.00 41.62 97 GLU A CA 1
ATOM 791 C C . GLU A 1 97 ? 4.290 -7.103 -14.763 1.00 41.62 97 GLU A C 1
ATOM 793 O O . GLU A 1 97 ? 3.115 -7.264 -14.436 1.00 41.62 97 GLU A O 1
ATOM 798 N N . ILE A 1 98 ? 5.282 -6.986 -13.887 1.00 45.06 98 ILE A N 1
ATOM 799 C CA . ILE A 1 98 ? 5.143 -6.682 -12.470 1.00 45.06 98 ILE A CA 1
ATOM 800 C C . ILE A 1 98 ? 4.187 -5.487 -12.337 1.00 45.06 98 ILE A C 1
ATOM 802 O O . ILE A 1 98 ? 4.402 -4.453 -12.970 1.00 45.06 98 ILE A O 1
ATOM 806 N N . PHE A 1 99 ? 3.136 -5.615 -11.522 1.00 48.66 99 PHE A N 1
ATOM 807 C CA . PHE A 1 99 ? 2.185 -4.527 -11.297 1.00 48.66 99 PHE A CA 1
ATOM 808 C C . PHE A 1 99 ? 2.877 -3.374 -10.573 1.00 48.66 99 PHE A C 1
ATOM 810 O O . PHE A 1 99 ? 3.246 -3.466 -9.401 1.00 48.66 99 PHE A O 1
ATOM 817 N N . VAL A 1 100 ? 3.060 -2.284 -11.307 1.00 51.91 100 VAL A N 1
ATOM 818 C CA . VAL A 1 100 ? 3.718 -1.066 -10.856 1.00 51.91 100 VAL A CA 1
ATOM 819 C C . VAL A 1 100 ? 2.688 0.054 -10.837 1.00 51.91 100 VAL A C 1
ATOM 821 O O . VAL A 1 100 ? 2.114 0.396 -11.869 1.00 51.91 100 VAL A O 1
ATOM 824 N N . LEU A 1 101 ? 2.489 0.677 -9.677 1.00 55.69 101 LEU A N 1
ATOM 825 C CA . LEU A 1 101 ? 1.815 1.970 -9.590 1.00 55.69 101 LEU A CA 1
ATOM 826 C C . LEU A 1 101 ? 2.874 3.050 -9.361 1.00 55.69 101 LEU A C 1
ATOM 828 O O . LEU A 1 101 ? 3.621 3.018 -8.379 1.00 55.69 101 LEU A O 1
ATOM 832 N N . TYR A 1 102 ? 2.957 3.982 -10.309 1.00 51.53 102 TYR A N 1
ATOM 833 C CA . TYR A 1 102 ? 3.908 5.087 -10.274 1.00 51.53 102 TYR A CA 1
ATOM 834 C C . TYR A 1 102 ? 3.563 6.055 -9.144 1.00 51.53 102 TYR A C 1
ATOM 836 O O .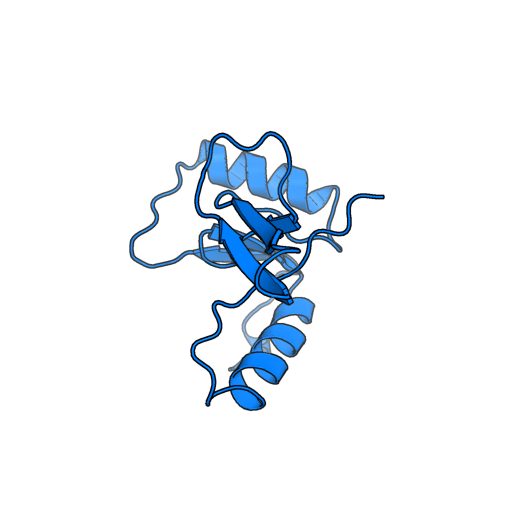 TYR A 1 102 ? 2.435 6.542 -9.040 1.00 51.53 102 TYR A O 1
ATOM 844 N N . VAL A 1 103 ? 4.555 6.379 -8.319 1.00 49.91 103 VAL A N 1
ATOM 845 C CA . VAL A 1 103 ? 4.436 7.457 -7.338 1.00 49.91 103 VAL A CA 1
ATOM 846 C C . VAL A 1 103 ? 4.862 8.747 -8.030 1.00 49.91 103 VAL A C 1
ATOM 848 O O . VAL A 1 103 ? 6.052 9.020 -8.165 1.00 49.91 103 VAL A O 1
ATOM 851 N N . PHE A 1 104 ? 3.899 9.561 -8.474 1.00 35.03 104 PHE A N 1
ATOM 852 C CA . PHE A 1 104 ? 4.202 10.926 -8.905 1.00 35.03 104 PHE A CA 1
ATOM 853 C C . PHE A 1 104 ? 4.647 11.742 -7.684 1.00 35.03 104 PHE A C 1
ATOM 855 O O . PHE A 1 104 ? 3.846 12.147 -6.829 1.00 35.03 104 PHE A O 1
ATOM 862 N N . LYS A 1 105 ? 5.960 11.946 -7.584 1.00 34.59 105 LYS A N 1
ATOM 863 C CA . LYS A 1 105 ? 6.559 12.962 -6.725 1.00 34.59 105 LYS A CA 1
ATOM 864 C C . LYS A 1 105 ? 6.361 14.301 -7.446 1.00 34.59 105 LYS A C 1
ATOM 866 O O . LYS A 1 105 ? 6.822 14.436 -8.576 1.00 34.59 105 LYS A O 1
ATOM 871 N N . HIS A 1 106 ? 5.596 15.215 -6.845 1.00 35.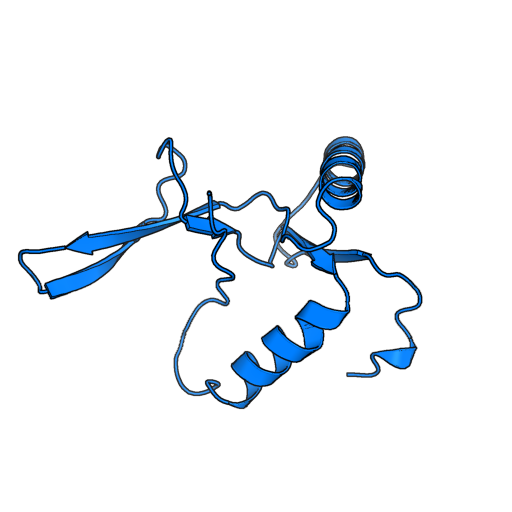16 106 HIS A N 1
ATOM 872 C CA . HIS A 1 106 ? 5.578 16.613 -7.288 1.00 35.16 106 HIS A CA 1
ATOM 873 C C . HIS A 1 106 ? 6.946 17.249 -7.045 1.00 35.16 106 HIS A C 1
ATOM 875 O O . HIS A 1 106 ? 7.584 16.876 -6.029 1.00 35.16 106 HIS A O 1
#

pLDDT: mean 76.75, std 15.97, range [34.59, 94.06]

Organism: NCBI:txid34504

InterPro domains:
  IPR004263 Exostosin-like [PTHR48261] (2-80)
  IPR015338 Glycosyl transferase 64 domain [PF09258] (2-80)
  IPR029044 Nucleotide-diphospho-sugar transferases [G3DSA:3.90.550.10] (1-102)
  IPR029044 Nucleotide-diphospho-sugar transferases [SSF53448] (3-93)

Foldseek 3Di:
DPLVVDPDFKDWAAAPPDDDDPVRVVVQVVVCVVVAQDKTFDQFWAWDQDPVVRDIDTDRDPPDPDGFWDASNGIMYTSVVVVVQVVCCVVVVPDPDRDTDTDDDD

Radius of gyration: 15.06 Å; chains: 1; bounding box: 42×31×40 Å

Secondary structure (DSSP, 8-state):
--GGG---SEEEEE-TT----HHHHHHHHHHHHHSTTS-EES-EEEEEEETTTTEEEEE--TT-S--SEEETTEEEEETHHHHHHHHHHHHSTTS----EEE----

Sequence (106 aa):
MPLDLIQTEAILSLDDDVTLTVTEIEKGFSVWKENRERLVGYPQRDFEFRPGSKDWAYKTDSRSKSYSMILTGAAFFHKATIIVIHMFVTCFRNQHEIFVLYVFKH